Protein AF-A0A431HK26-F1 (afdb_monomer)

Mean predicted 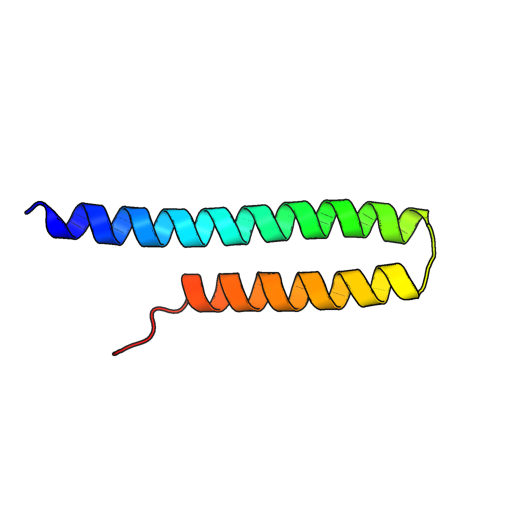aligned error: 9.4 Å

Nearest PDB structures (foldseek):
  5j0j-assembly1_C  TM=8.715E-01  e=5.392E+00  synthetic construct
  5j0j-assembly1_A  TM=8.801E-01  e=5.748E+00  synthetic construct
  5j10-assembly1_A  TM=7.312E-01  e=6.963E+00  synthetic construct

Sequence (64 aa):
MAQSKATKNERIFKAVQGVAGLTLSWFLFIRAVDTGSLQQYGLLILILIISVNRLFRAAVPKKK

Secondary structure (DSSP, 8-state):
--HHHHHHHHHHHHHHHHHHHHHHHHHHHHHHHHH--HHHHHHHHHHHHHHHHHHHHHHS----

Structure (mmCIF, N/CA/C/O backbone):
data_AF-A0A431HK26-F1
#
_ent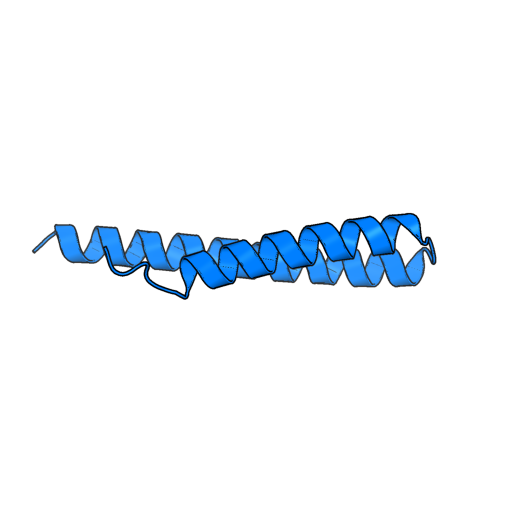ry.id   AF-A0A431HK26-F1
#
loop_
_atom_site.group_PDB
_atom_site.id
_atom_site.type_symbol
_atom_site.label_atom_id
_atom_site.label_alt_id
_atom_site.label_comp_id
_atom_site.label_asym_id
_atom_site.label_entity_id
_atom_site.label_seq_id
_atom_site.pdbx_PDB_ins_code
_atom_site.Cartn_x
_atom_site.Cartn_y
_atom_site.Cartn_z
_atom_site.occupancy
_atom_site.B_iso_or_equiv
_atom_site.auth_seq_id
_atom_site.auth_comp_id
_atom_site.auth_asym_id
_atom_site.auth_atom_id
_atom_site.pdbx_PDB_model_num
ATOM 1 N N . MET A 1 1 ? -22.397 7.324 27.364 1.00 43.72 1 MET A N 1
ATOM 2 C CA . MET A 1 1 ? -22.474 6.631 26.050 1.00 43.72 1 MET A CA 1
ATOM 3 C C . MET A 1 1 ? -21.623 7.272 24.930 1.00 43.72 1 MET A C 1
ATOM 5 O O . MET A 1 1 ? -21.679 6.796 23.804 1.00 43.72 1 MET A O 1
ATOM 9 N N . ALA A 1 2 ? -20.779 8.285 25.195 1.00 45.75 2 ALA A N 1
ATOM 10 C CA . ALA A 1 2 ? -19.997 8.972 24.150 1.00 45.75 2 ALA A CA 1
ATOM 11 C C . ALA A 1 2 ? -18.653 8.300 23.774 1.00 45.75 2 ALA A C 1
ATOM 13 O O . ALA A 1 2 ? -18.193 8.452 22.645 1.00 45.75 2 ALA A O 1
ATOM 14 N N . GLN A 1 3 ? -18.038 7.510 24.666 1.00 48.78 3 GLN A N 1
ATOM 15 C CA . GLN A 1 3 ? -16.713 6.913 24.409 1.00 48.78 3 GLN A CA 1
ATOM 16 C C . GLN A 1 3 ? -16.717 5.803 23.342 1.00 48.78 3 GLN A C 1
ATOM 18 O O . GLN A 1 3 ? -15.744 5.661 22.610 1.00 48.78 3 GLN A O 1
ATOM 23 N N . SER A 1 4 ? -17.822 5.062 23.181 1.00 53.44 4 SER A N 1
ATOM 24 C CA . SER A 1 4 ? -17.906 3.948 22.219 1.00 53.44 4 SER A CA 1
ATOM 25 C C . SER A 1 4 ? -17.838 4.405 20.749 1.00 53.44 4 SER A C 1
ATOM 27 O O . SER A 1 4 ? -17.255 3.716 19.909 1.00 53.44 4 SER A O 1
ATOM 29 N N . LYS A 1 5 ? -18.363 5.599 20.426 1.00 53.69 5 LYS A N 1
ATOM 30 C CA . LYS A 1 5 ? -18.294 6.153 19.061 1.00 53.69 5 LYS A CA 1
ATOM 31 C C . LYS A 1 5 ? -16.882 6.618 18.691 1.00 53.69 5 LYS A C 1
ATOM 33 O O . LYS A 1 5 ? -16.458 6.395 17.560 1.00 53.69 5 LYS A O 1
ATOM 38 N N . ALA A 1 6 ? -16.142 7.193 19.642 1.00 56.19 6 ALA A N 1
ATOM 39 C CA . ALA A 1 6 ? -14.769 7.649 19.420 1.00 56.19 6 ALA A CA 1
ATOM 40 C C . ALA A 1 6 ? -13.836 6.481 19.049 1.00 56.19 6 ALA A C 1
ATOM 42 O O . ALA A 1 6 ? -13.115 6.558 18.057 1.00 56.19 6 ALA A O 1
ATOM 43 N N . THR A 1 7 ? -13.934 5.350 19.756 1.00 60.78 7 THR A N 1
ATOM 44 C CA . THR A 1 7 ? -13.120 4.153 19.472 1.00 60.78 7 THR A CA 1
ATOM 45 C C . THR A 1 7 ? -13.488 3.487 18.140 1.00 60.78 7 THR A C 1
ATOM 47 O O . THR A 1 7 ? -12.627 2.919 17.466 1.00 60.78 7 THR A O 1
ATOM 50 N N . LYS A 1 8 ? -14.765 3.558 17.731 1.00 63.44 8 LYS A N 1
ATOM 51 C CA . LYS A 1 8 ? -15.230 3.034 16.436 1.00 63.44 8 LYS A CA 1
ATOM 52 C C . LYS A 1 8 ? -14.688 3.869 15.271 1.00 63.44 8 LYS A C 1
ATOM 54 O O . LYS A 1 8 ? -14.173 3.295 14.314 1.00 63.44 8 LYS A O 1
ATOM 59 N N . ASN A 1 9 ? -14.726 5.197 15.386 1.00 71.25 9 ASN A N 1
ATOM 60 C CA . ASN A 1 9 ? -14.177 6.107 14.377 1.00 71.25 9 ASN A CA 1
ATOM 61 C C . ASN A 1 9 ? -12.658 5.961 14.233 1.00 71.25 9 ASN A C 1
ATOM 63 O O . ASN A 1 9 ? -12.153 5.964 13.117 1.00 71.25 9 ASN A O 1
ATOM 67 N N . GLU A 1 10 ? -11.930 5.750 15.331 1.00 72.94 10 GLU A N 1
ATOM 68 C CA . GLU A 1 10 ? -10.477 5.556 15.293 1.00 72.94 10 GLU A CA 1
ATOM 69 C C . GLU A 1 10 ? -10.070 4.259 14.567 1.00 72.94 10 GLU A C 1
ATOM 71 O O . GLU A 1 10 ? -9.087 4.231 13.824 1.00 72.94 10 GLU A O 1
ATOM 76 N N . ARG A 1 11 ? -10.846 3.178 14.739 1.00 70.00 11 ARG A N 1
ATOM 77 C CA . ARG A 1 11 ? -10.650 1.919 13.998 1.00 70.00 11 ARG A CA 1
ATOM 78 C C . ARG A 1 11 ? -10.967 2.072 12.516 1.00 70.00 11 ARG A C 1
ATOM 80 O O . ARG A 1 11 ? -10.192 1.600 11.691 1.00 70.00 11 ARG A O 1
ATOM 87 N N . ILE A 1 12 ? -12.068 2.747 12.186 1.00 77.56 12 ILE A N 1
ATOM 88 C CA . ILE A 1 12 ? -12.447 3.026 10.795 1.00 77.56 12 ILE A CA 1
ATOM 89 C C . ILE A 1 12 ? -11.374 3.884 10.126 1.00 77.56 12 ILE A C 1
ATOM 91 O O . ILE A 1 12 ? -10.937 3.551 9.033 1.00 77.56 12 ILE A O 1
ATOM 95 N N . PHE A 1 13 ? -10.879 4.925 10.798 1.00 78.94 13 PHE A N 1
ATOM 96 C CA . PHE A 1 13 ? -9.817 5.776 10.269 1.00 78.94 13 PHE A CA 1
ATOM 97 C C . PHE A 1 13 ? -8.541 4.978 9.973 1.00 78.94 13 PHE A C 1
ATOM 99 O O . PHE A 1 13 ? -7.994 5.085 8.880 1.00 78.94 13 PHE A O 1
ATOM 106 N N . LYS A 1 14 ? -8.110 4.100 10.890 1.00 75.00 14 LYS A N 1
ATOM 107 C CA . LYS A 1 14 ? -6.953 3.210 10.670 1.00 75.00 14 LYS A CA 1
ATOM 108 C C . LYS A 1 14 ? -7.180 2.225 9.519 1.00 75.00 14 LYS A C 1
ATOM 110 O O . LYS A 1 14 ? -6.260 1.988 8.739 1.00 75.00 14 LYS A O 1
ATOM 115 N N . ALA A 1 15 ? -8.390 1.680 9.387 1.00 75.56 15 ALA A N 1
ATOM 116 C CA . ALA A 1 15 ? -8.751 0.801 8.278 1.00 75.56 15 ALA A CA 1
ATOM 117 C C . ALA A 1 15 ? -8.729 1.546 6.933 1.00 75.56 15 ALA A C 1
ATOM 119 O O . ALA A 1 15 ? -8.097 1.078 5.991 1.00 75.56 15 ALA A O 1
ATOM 120 N N . VAL A 1 16 ? -9.329 2.738 6.865 1.00 82.75 16 VAL A N 1
ATOM 121 C CA . VAL A 1 16 ? -9.319 3.607 5.676 1.00 82.75 16 VAL A CA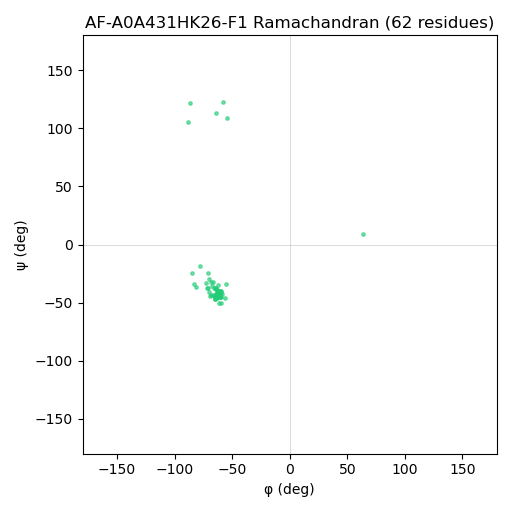 1
ATOM 122 C C . VAL A 1 16 ? -7.891 3.987 5.292 1.00 82.75 16 VAL A C 1
ATOM 124 O O . VAL A 1 16 ? -7.541 3.940 4.118 1.00 82.75 16 VAL A O 1
ATOM 127 N N . GLN A 1 17 ? -7.034 4.287 6.269 1.00 79.50 17 GLN A N 1
ATOM 128 C CA . GLN A 1 17 ? -5.630 4.610 6.022 1.00 79.50 17 GLN A CA 1
ATOM 129 C C . GLN A 1 17 ? -4.853 3.418 5.437 1.00 79.50 17 GLN A C 1
ATOM 131 O O . GLN A 1 17 ? -4.012 3.601 4.559 1.00 79.50 17 GLN A O 1
ATOM 136 N N . GLY A 1 18 ? -5.145 2.195 5.891 1.00 77.50 18 GLY A N 1
ATOM 137 C CA . GLY A 1 18 ? -4.561 0.977 5.330 1.00 77.50 18 GLY A CA 1
ATOM 138 C C . GLY A 1 18 ? -5.068 0.663 3.919 1.00 77.50 18 GLY A C 1
ATOM 139 O O . GLY A 1 18 ? -4.269 0.315 3.053 1.00 77.50 18 GLY A O 1
ATOM 140 N N . VAL A 1 19 ? -6.366 0.855 3.657 1.00 82.94 19 VAL A N 1
ATOM 141 C CA . VAL A 1 19 ? -6.952 0.702 2.313 1.00 82.94 19 VAL A CA 1
ATOM 142 C C . VAL A 1 19 ? -6.367 1.732 1.345 1.00 82.94 19 VAL A C 1
ATOM 144 O O . VAL A 1 19 ? -5.947 1.367 0.254 1.00 82.94 19 VAL A O 1
ATOM 147 N N . ALA A 1 20 ? -6.241 2.996 1.756 1.00 82.75 20 ALA A N 1
ATOM 148 C CA . ALA A 1 20 ? -5.600 4.033 0.947 1.00 82.75 20 ALA A CA 1
ATOM 149 C C . ALA A 1 20 ? -4.132 3.693 0.623 1.00 82.75 20 ALA A C 1
ATOM 151 O O . ALA A 1 20 ? -3.687 3.891 -0.507 1.00 82.75 20 ALA A O 1
ATOM 152 N N . GLY A 1 21 ? -3.394 3.130 1.588 1.00 82.62 21 GLY A N 1
ATOM 153 C CA . GLY A 1 21 ? -2.030 2.637 1.378 1.00 82.62 21 GLY A CA 1
ATOM 154 C C . GLY A 1 21 ? -1.949 1.496 0.359 1.00 82.62 21 GLY A C 1
ATOM 155 O O . GLY A 1 21 ? -1.053 1.493 -0.485 1.00 82.62 21 GLY A O 1
ATOM 156 N N . LEU A 1 22 ? -2.911 0.567 0.373 1.00 82.19 22 LEU A N 1
ATOM 157 C CA . LEU A 1 22 ? -3.014 -0.496 -0.632 1.00 82.19 22 LEU A CA 1
ATOM 158 C C . LEU A 1 22 ? -3.316 0.056 -2.028 1.00 82.19 22 LEU A C 1
ATOM 160 O O . LEU A 1 22 ? -2.654 -0.339 -2.984 1.00 82.19 22 LEU A O 1
ATOM 164 N N . THR A 1 23 ? -4.245 1.006 -2.152 1.00 85.94 23 THR A N 1
ATOM 165 C CA . THR A 1 23 ? -4.566 1.644 -3.439 1.00 85.94 23 THR A CA 1
ATOM 166 C C . THR A 1 23 ? -3.362 2.386 -4.024 1.00 85.94 23 THR A C 1
ATOM 168 O O . THR A 1 23 ? -3.074 2.260 -5.213 1.00 85.94 23 THR A O 1
ATOM 171 N N . LEU A 1 24 ? -2.611 3.120 -3.195 1.00 83.50 24 LEU A N 1
ATOM 172 C CA . LEU A 1 24 ? -1.364 3.771 -3.613 1.00 83.50 24 LEU A CA 1
ATOM 173 C C . LEU A 1 24 ? -0.294 2.753 -4.021 1.00 83.50 24 LEU A C 1
ATOM 175 O O . LEU A 1 24 ? 0.367 2.939 -5.040 1.00 83.50 24 LEU A O 1
ATOM 179 N N . SER A 1 25 ? -0.155 1.663 -3.261 1.00 79.38 25 SER A N 1
ATOM 180 C CA . SER A 1 25 ? 0.769 0.572 -3.596 1.00 79.38 25 SER A CA 1
ATOM 181 C C . SER A 1 25 ? 0.419 -0.057 -4.945 1.00 79.38 25 SER A C 1
ATOM 183 O O . SER A 1 25 ? 1.312 -0.328 -5.737 1.00 79.38 25 SER A O 1
ATOM 185 N N . TRP A 1 26 ? -0.871 -0.229 -5.243 1.00 81.56 26 TRP A N 1
ATOM 186 C CA . TRP A 1 26 ? -1.348 -0.747 -6.526 1.00 81.56 26 TRP A CA 1
ATOM 187 C C . TRP A 1 26 ? -1.017 0.187 -7.698 1.00 81.56 26 TRP A C 1
ATOM 189 O O . TRP A 1 26 ? -0.518 -0.259 -8.727 1.00 81.56 26 TRP A O 1
ATOM 199 N N . PHE A 1 27 ? -1.221 1.498 -7.542 1.00 84.25 27 PHE A N 1
ATOM 200 C CA . PHE A 1 27 ? -0.848 2.472 -8.575 1.00 84.25 27 PHE A CA 1
ATOM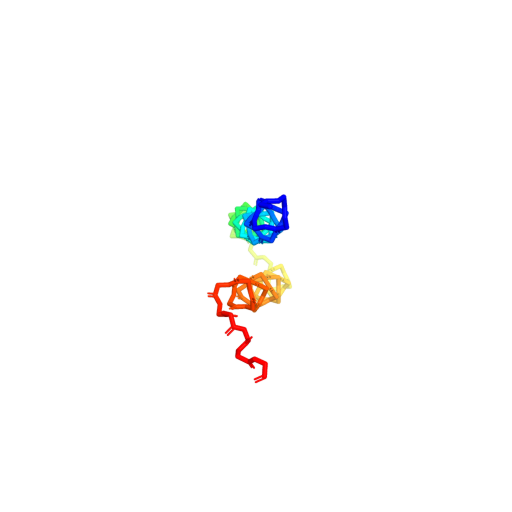 201 C C . PHE A 1 27 ? 0.660 2.511 -8.825 1.00 84.25 27 PHE A C 1
ATOM 203 O O . PHE A 1 27 ? 1.103 2.529 -9.974 1.00 84.25 27 PHE A O 1
ATOM 210 N N . LEU A 1 28 ? 1.455 2.496 -7.753 1.00 82.06 28 LEU A N 1
ATOM 211 C CA . LEU A 1 28 ? 2.908 2.409 -7.856 1.00 82.06 28 LEU A CA 1
ATOM 212 C C . LEU A 1 28 ? 3.334 1.097 -8.522 1.00 82.06 28 LEU A C 1
ATOM 214 O O . LEU A 1 28 ? 4.283 1.116 -9.298 1.00 82.06 28 LEU A O 1
ATOM 218 N N . PHE A 1 29 ? 2.611 -0.003 -8.279 1.00 80.44 29 PHE A N 1
ATOM 219 C CA . PHE A 1 29 ? 2.863 -1.305 -8.894 1.00 80.44 29 PHE A CA 1
ATOM 220 C C . PHE A 1 29 ? 2.712 -1.244 -10.405 1.00 80.44 29 PHE A C 1
ATOM 222 O O . PHE A 1 29 ? 3.646 -1.603 -11.114 1.00 80.44 29 PHE A O 1
ATOM 229 N N . ILE A 1 30 ? 1.596 -0.700 -10.896 1.00 80.44 30 ILE A N 1
ATOM 230 C CA . ILE A 1 30 ? 1.375 -0.509 -12.336 1.00 80.44 30 ILE A CA 1
ATOM 231 C C . ILE A 1 30 ? 2.508 0.331 -12.941 1.00 80.44 30 ILE A C 1
ATOM 233 O O . ILE A 1 30 ? 3.088 -0.050 -13.952 1.00 80.44 30 ILE A O 1
ATOM 237 N N . ARG A 1 31 ? 2.886 1.434 -12.283 1.00 78.19 31 ARG A N 1
ATOM 238 C CA . ARG A 1 31 ? 3.990 2.299 -12.728 1.00 78.19 31 ARG A CA 1
ATOM 239 C C . ARG A 1 31 ? 5.340 1.582 -12.760 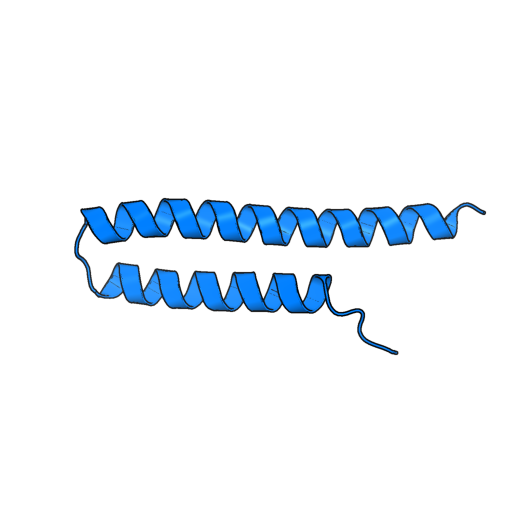1.00 78.19 31 ARG A C 1
ATOM 241 O O . ARG A 1 31 ? 6.120 1.812 -13.679 1.00 78.19 31 ARG A O 1
ATOM 248 N N . ALA A 1 32 ? 5.635 0.735 -11.781 1.00 76.56 32 ALA A N 1
ATOM 249 C CA . ALA A 1 32 ? 6.891 -0.009 -11.759 1.00 76.56 32 ALA A CA 1
ATOM 250 C C . ALA A 1 32 ? 6.943 -1.121 -12.800 1.00 76.56 32 ALA A C 1
ATOM 252 O O . ALA A 1 32 ? 8.010 -1.374 -13.357 1.00 76.56 32 ALA A O 1
ATOM 253 N N . VAL A 1 33 ? 5.795 -1.740 -13.089 1.00 76.25 33 VAL A N 1
ATOM 254 C CA . VAL A 1 33 ? 5.659 -2.688 -14.196 1.00 76.25 33 VAL A CA 1
ATOM 255 C C . VAL A 1 33 ? 5.964 -2.009 -15.525 1.00 76.25 33 VAL A C 1
ATOM 257 O O . VAL A 1 33 ? 6.744 -2.547 -16.303 1.00 76.25 33 VAL A O 1
ATOM 260 N N . ASP A 1 34 ? 5.445 -0.799 -15.728 1.00 79.56 34 ASP A N 1
ATOM 261 C CA . ASP A 1 34 ? 5.698 0.014 -16.923 1.00 79.56 34 ASP A CA 1
ATOM 262 C C . ASP A 1 34 ? 7.181 0.417 -17.053 1.00 79.56 34 ASP A C 1
ATOM 264 O O . ASP A 1 34 ? 7.791 0.315 -18.112 1.00 79.56 34 ASP A O 1
ATOM 268 N N . THR A 1 35 ? 7.812 0.810 -15.940 1.00 80.75 35 THR A N 1
ATOM 269 C CA . THR A 1 35 ? 9.211 1.275 -15.952 1.00 80.75 35 THR A CA 1
ATOM 270 C C . THR A 1 35 ? 10.228 0.121 -16.026 1.00 80.75 35 THR A C 1
ATOM 272 O O . THR A 1 35 ? 11.400 0.354 -16.316 1.00 80.75 35 THR A O 1
ATOM 275 N N . GLY A 1 36 ? 9.832 -1.117 -15.705 1.00 74.38 36 GLY A N 1
ATOM 276 C CA . GLY A 1 36 ? 10.6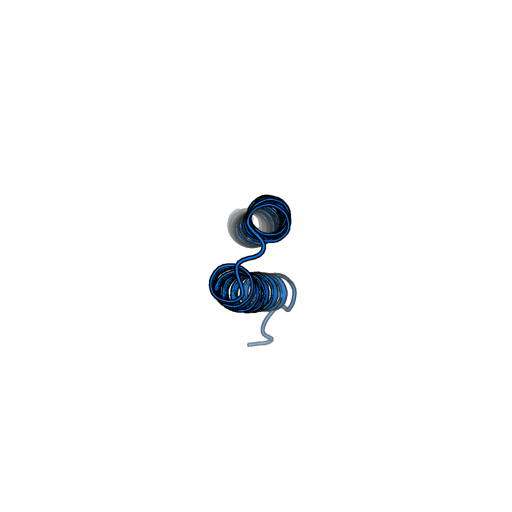93 -2.308 -15.762 1.00 74.38 36 GLY A CA 1
ATOM 277 C C . GLY A 1 36 ? 11.894 -2.309 -14.799 1.00 74.38 36 GLY A C 1
ATOM 278 O O . GLY A 1 36 ? 12.762 -3.175 -14.894 1.00 74.38 36 GLY A O 1
ATOM 279 N N . SER A 1 37 ? 11.976 -1.356 -13.864 1.00 77.88 37 SER A N 1
ATOM 280 C CA . SER A 1 37 ? 13.142 -1.170 -12.993 1.00 77.88 37 SER A CA 1
ATOM 281 C C . SER A 1 37 ? 13.076 -2.038 -11.736 1.00 77.88 37 SER A C 1
ATOM 283 O O . SER A 1 37 ? 12.180 -1.887 -10.902 1.00 77.88 37 SER A O 1
ATOM 285 N N . LEU A 1 38 ? 14.088 -2.891 -11.539 1.00 78.88 38 LEU A N 1
ATOM 286 C CA . LEU A 1 38 ? 14.219 -3.775 -10.371 1.00 78.88 38 LEU A CA 1
ATOM 287 C C . LEU A 1 38 ? 14.168 -3.010 -9.032 1.00 78.88 38 LEU A C 1
ATOM 289 O O . LEU A 1 38 ? 13.611 -3.498 -8.049 1.00 78.88 38 LEU A O 1
ATOM 293 N N . GLN A 1 39 ? 14.701 -1.785 -8.991 1.00 80.44 39 GLN A N 1
ATOM 294 C CA . GLN A 1 39 ? 14.683 -0.94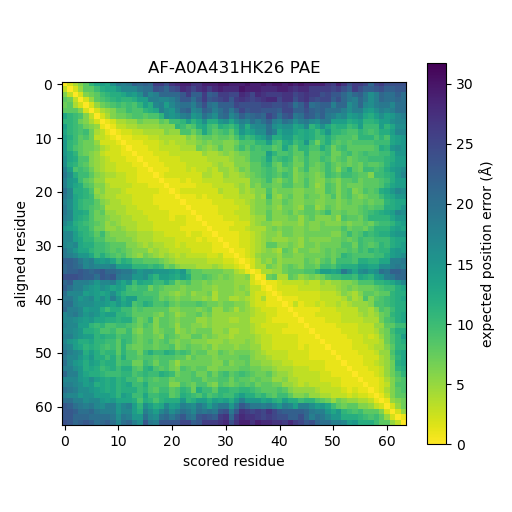2 -7.790 1.00 80.44 39 GLN A CA 1
ATOM 295 C C . GLN A 1 39 ? 13.269 -0.482 -7.422 1.00 80.44 39 GLN A C 1
ATOM 297 O O . GLN A 1 39 ? 12.936 -0.410 -6.240 1.00 80.44 39 GLN A O 1
ATOM 302 N N . GLN A 1 40 ? 12.419 -0.208 -8.415 1.00 76.88 40 GLN A N 1
ATOM 303 C CA . GLN A 1 40 ? 11.033 0.180 -8.162 1.00 76.88 40 GLN A CA 1
ATOM 304 C C . GLN A 1 40 ? 10.208 -0.999 -7.648 1.00 76.88 40 GLN A C 1
ATOM 306 O O . GLN A 1 40 ? 9.420 -0.819 -6.722 1.00 76.88 40 GLN A O 1
ATOM 311 N N . TYR A 1 41 ? 10.451 -2.210 -8.158 1.00 78.00 41 TYR A N 1
ATOM 312 C CA . TYR A 1 41 ? 9.875 -3.432 -7.593 1.00 78.00 41 TYR A CA 1
ATOM 313 C C . TYR A 1 41 ? 10.311 -3.659 -6.140 1.00 78.00 41 TYR A C 1
ATOM 315 O O . TYR A 1 41 ? 9.477 -3.971 -5.291 1.00 78.00 41 TYR A O 1
ATOM 323 N N . GLY A 1 42 ? 11.591 -3.438 -5.822 1.00 80.12 42 GLY A N 1
ATOM 324 C CA . GLY A 1 42 ? 12.091 -3.511 -4.446 1.00 80.12 42 GLY A CA 1
ATOM 325 C C . GLY A 1 42 ? 11.410 -2.503 -3.514 1.00 80.12 42 GLY A C 1
ATOM 326 O O . GLY A 1 42 ? 10.960 -2.865 -2.425 1.00 80.12 42 GLY A O 1
ATOM 327 N N . LEU A 1 43 ? 11.262 -1.252 -3.962 1.00 82.75 43 LEU A N 1
ATOM 328 C CA . LEU A 1 43 ? 10.563 -0.205 -3.213 1.00 82.75 43 LEU A CA 1
ATOM 329 C C . LEU A 1 43 ? 9.082 -0.557 -2.996 1.00 82.75 43 LEU A C 1
ATOM 331 O O . LEU A 1 43 ? 8.543 -0.363 -1.908 1.00 82.75 43 LEU A O 1
ATOM 335 N N . LEU A 1 44 ? 8.435 -1.125 -4.013 1.00 81.38 44 LEU A N 1
ATOM 336 C CA . LEU A 1 44 ? 7.051 -1.581 -3.954 1.00 81.38 44 LEU A CA 1
ATOM 337 C C . LEU A 1 44 ? 6.823 -2.688 -2.949 1.00 81.38 44 LEU A C 1
ATOM 339 O O . LEU A 1 44 ? 5.876 -2.604 -2.177 1.00 81.38 44 LEU A O 1
ATOM 343 N N . ILE A 1 45 ? 7.684 -3.703 -2.941 1.00 82.06 45 ILE A N 1
ATOM 344 C CA . ILE A 1 45 ? 7.601 -4.805 -1.981 1.00 82.06 45 ILE A CA 1
ATOM 345 C C . ILE A 1 45 ? 7.692 -4.253 -0.554 1.00 82.06 45 ILE A C 1
ATOM 347 O O . ILE A 1 45 ? 6.891 -4.620 0.303 1.00 82.06 45 ILE A O 1
ATOM 351 N N . LEU A 1 46 ? 8.598 -3.304 -0.309 1.00 84.06 46 LEU A N 1
ATOM 352 C CA . LEU A 1 46 ? 8.728 -2.614 0.976 1.00 84.06 46 LEU A CA 1
ATOM 353 C C . LEU A 1 46 ? 7.448 -1.864 1.372 1.00 84.06 46 LEU A C 1
ATOM 355 O O . LEU A 1 46 ? 6.939 -2.042 2.482 1.00 84.06 46 LEU A O 1
ATOM 359 N N . ILE A 1 47 ? 6.899 -1.056 0.463 1.00 81.81 47 ILE A N 1
ATOM 360 C CA . ILE A 1 47 ? 5.664 -0.293 0.693 1.00 81.81 47 ILE A CA 1
ATOM 361 C C . ILE A 1 47 ? 4.475 -1.237 0.924 1.00 81.81 47 ILE A C 1
ATOM 363 O O . ILE A 1 47 ? 3.654 -0.989 1.813 1.00 81.81 47 ILE A O 1
ATOM 367 N N . LEU A 1 48 ? 4.402 -2.339 0.178 1.00 80.75 48 LEU A N 1
ATOM 368 C CA . LEU A 1 48 ? 3.356 -3.346 0.294 1.00 80.75 48 LEU A CA 1
ATOM 369 C C . LEU A 1 48 ? 3.422 -4.042 1.659 1.00 80.75 48 LEU A C 1
ATOM 371 O O . LEU A 1 48 ? 2.411 -4.108 2.353 1.00 80.75 48 LEU A O 1
ATOM 375 N N . ILE A 1 49 ? 4.609 -4.471 2.100 1.00 84.81 49 ILE A N 1
ATOM 376 C CA . ILE A 1 49 ? 4.812 -5.085 3.421 1.00 84.81 49 ILE A CA 1
ATOM 377 C C . ILE A 1 49 ? 4.420 -4.110 4.537 1.00 84.81 49 ILE A C 1
ATOM 379 O O . ILE A 1 49 ? 3.703 -4.494 5.460 1.00 84.81 49 ILE A O 1
ATOM 383 N N . ILE A 1 50 ? 4.830 -2.839 4.459 1.00 82.12 50 ILE A N 1
ATOM 384 C CA . ILE A 1 50 ? 4.459 -1.817 5.452 1.00 82.12 50 ILE A CA 1
ATOM 385 C C . ILE A 1 50 ? 2.940 -1.600 5.475 1.00 82.12 50 ILE A C 1
ATOM 387 O O . ILE A 1 50 ? 2.349 -1.519 6.556 1.00 82.12 50 ILE A O 1
ATOM 391 N N . SER A 1 51 ? 2.304 -1.523 4.306 1.00 75.25 51 SER A N 1
ATOM 392 C CA . SER A 1 51 ? 0.857 -1.321 4.173 1.00 75.25 51 SER A CA 1
ATOM 393 C C . SER A 1 51 ? 0.075 -2.505 4.730 1.00 75.25 51 SER A C 1
ATOM 395 O O . SER A 1 51 ? -0.830 -2.310 5.540 1.00 75.25 51 SER A O 1
ATOM 397 N N . VAL A 1 52 ? 0.475 -3.732 4.387 1.00 80.88 52 VAL A N 1
ATOM 398 C CA . VAL A 1 52 ? -0.114 -4.965 4.923 1.00 80.88 52 VAL A CA 1
ATOM 399 C C . VAL A 1 52 ? 0.091 -5.043 6.431 1.00 80.88 52 VAL A C 1
ATOM 401 O O . VAL A 1 52 ? -0.867 -5.298 7.149 1.00 80.88 52 VAL A O 1
ATOM 404 N N . ASN A 1 53 ? 1.284 -4.743 6.946 1.00 83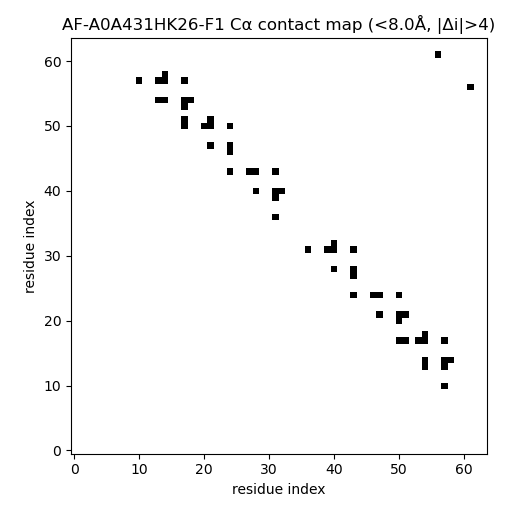.19 53 ASN A N 1
ATOM 405 C CA . ASN A 1 53 ? 1.558 -4.779 8.383 1.00 83.19 53 ASN A CA 1
ATOM 406 C C . ASN A 1 53 ? 0.722 -3.738 9.154 1.00 83.19 53 ASN A C 1
ATOM 408 O O . ASN A 1 53 ? 0.206 -4.013 10.240 1.00 83.19 53 ASN A O 1
ATOM 412 N N . ARG A 1 54 ? 0.512 -2.544 8.579 1.00 74.00 54 ARG A N 1
ATOM 413 C CA . ARG A 1 54 ? -0.407 -1.534 9.131 1.00 74.00 54 ARG A CA 1
ATOM 414 C C . ARG A 1 54 ? -1.861 -1.989 9.085 1.00 74.00 54 ARG A C 1
ATOM 416 O O . ARG A 1 54 ? -2.560 -1.816 10.081 1.00 74.00 54 ARG A O 1
ATOM 423 N N . LEU A 1 55 ? -2.299 -2.591 7.980 1.00 72.94 55 LEU A N 1
ATOM 424 C CA . LEU A 1 55 ? -3.651 -3.124 7.835 1.00 72.94 55 LEU A CA 1
ATOM 425 C C . LEU A 1 55 ? -3.896 -4.260 8.833 1.00 72.94 55 LEU A C 1
ATOM 427 O O . LEU A 1 55 ? -4.903 -4.251 9.527 1.00 72.94 55 LEU A O 1
ATOM 431 N N . PHE A 1 56 ? -2.940 -5.177 8.984 1.00 78.56 56 PHE A N 1
ATOM 432 C CA . PHE A 1 56 ? -3.001 -6.285 9.933 1.00 78.56 56 PHE A CA 1
ATOM 433 C C . PHE A 1 56 ? -3.058 -5.773 11.371 1.00 78.56 56 PHE A C 1
ATOM 435 O O . PHE A 1 56 ? -3.856 -6.242 12.168 1.00 78.56 56 PHE A O 1
ATOM 442 N N . ARG A 1 57 ? -2.285 -4.738 11.710 1.00 72.50 57 ARG A N 1
ATOM 443 C CA . ARG A 1 57 ? -2.321 -4.106 13.036 1.00 72.50 57 ARG A CA 1
ATOM 444 C C . ARG A 1 57 ? -3.598 -3.292 13.291 1.00 72.50 57 ARG A C 1
ATOM 446 O O . ARG A 1 57 ? -3.957 -3.086 14.448 1.00 72.50 57 ARG A O 1
ATOM 453 N N . ALA A 1 58 ? -4.265 -2.814 12.242 1.00 68.12 58 ALA A N 1
ATOM 454 C CA . ALA A 1 58 ? -5.570 -2.162 12.330 1.00 68.12 58 ALA A CA 1
ATOM 455 C C . ALA A 1 58 ? -6.726 -3.178 12.415 1.00 68.12 58 ALA A C 1
ATOM 457 O O . ALA A 1 58 ? -7.694 -2.941 13.137 1.00 68.12 58 ALA A O 1
ATOM 458 N N . ALA A 1 59 ? -6.610 -4.300 11.700 1.00 64.88 59 ALA A N 1
ATOM 459 C CA . ALA A 1 59 ? -7.610 -5.360 11.605 1.00 64.88 59 ALA A CA 1
ATOM 460 C C . ALA A 1 59 ? -7.539 -6.351 12.772 1.00 64.88 59 ALA A C 1
ATOM 462 O O . ALA A 1 59 ? -8.576 -6.829 13.224 1.00 64.88 59 ALA A O 1
ATOM 463 N N . VAL A 1 60 ? -6.342 -6.633 13.292 1.00 69.69 60 VAL A N 1
ATOM 464 C CA . VAL A 1 60 ? -6.137 -7.465 14.477 1.00 69.69 60 VAL A CA 1
ATOM 465 C C . VAL A 1 60 ? -6.203 -6.565 15.708 1.00 69.69 60 VAL A C 1
ATOM 467 O O . VAL A 1 60 ? -5.261 -5.811 15.978 1.00 69.69 60 VAL A O 1
ATOM 470 N N . PRO A 1 61 ? -7.297 -6.614 16.489 1.00 58.53 61 PRO A N 1
ATOM 471 C CA . PRO A 1 61 ? -7.330 -5.932 17.765 1.00 58.53 61 PRO A CA 1
ATOM 472 C C . PRO A 1 61 ? -6.272 -6.587 18.651 1.00 58.53 61 PRO A C 1
ATOM 474 O O . PRO A 1 61 ? -6.405 -7.754 19.016 1.00 58.53 61 PRO A O 1
ATOM 477 N N . LYS A 1 62 ? -5.211 -5.849 19.002 1.00 55.19 62 LYS A N 1
ATOM 478 C CA . LYS A 1 62 ? -4.316 -6.279 20.079 1.00 55.19 62 LYS A CA 1
ATOM 479 C C . LYS A 1 62 ? -5.189 -6.514 21.314 1.00 55.19 62 LYS A C 1
ATOM 481 O O . LYS A 1 62 ? -5.736 -5.553 21.860 1.00 55.19 62 LYS A O 1
ATOM 486 N N . LYS A 1 63 ? -5.370 -7.779 21.712 1.00 49.78 63 LYS A N 1
ATOM 487 C CA . LYS A 1 63 ? -5.814 -8.087 23.072 1.00 49.78 63 LYS A CA 1
ATOM 488 C C . LYS A 1 63 ? -4.769 -7.455 23.991 1.00 49.78 63 LYS A C 1
ATOM 490 O O . LYS A 1 63 ? -3.575 -7.656 23.776 1.00 49.78 63 LYS A O 1
ATOM 495 N N . LYS A 1 64 ? -5.263 -6.572 24.859 1.00 50.12 64 LYS A N 1
ATOM 496 C CA . LYS A 1 64 ? -4.500 -5.914 25.918 1.00 50.12 64 LYS A CA 1
ATOM 497 C C . LYS A 1 64 ? -3.748 -6.949 26.742 1.00 50.12 64 LYS A C 1
ATOM 499 O O . LYS A 1 64 ? -4.351 -8.022 26.966 1.00 50.12 64 LYS A O 1
#

Foldseek 3Di:
DPPVVVVVVVLVVLQVVLVVLVVVLVVLVVVCVVVVDPVSVVVSVVSNVV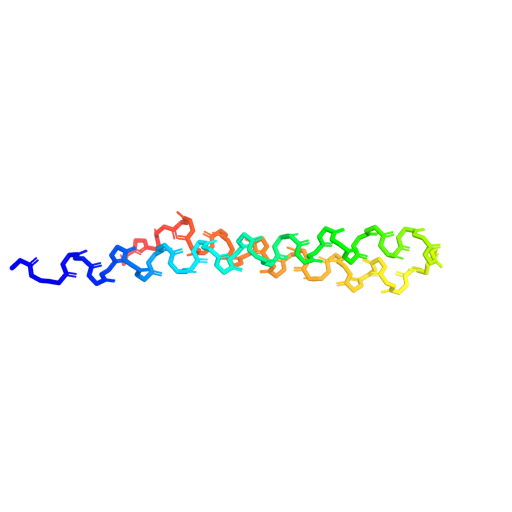SVVSNCPSVDPPPD

pLDDT: mean 73.85, std 10.98, range [43.72, 85.94]

Solvent-accessible surface area (backbone atoms only — not comparable to full-atom values): 3544 Å² total; per-residue (Å²): 131,70,68,66,58,55,59,51,51,54,46,48,51,43,42,51,53,22,50,52,42,47,55,51,44,51,54,50,47,56,52,27,65,75,66,66,42,69,67,48,51,53,52,45,53,52,51,44,52,52,26,50,53,48,31,48,61,47,71,46,76,77,79,128

Radius of gyration: 15.45 Å; Cα contacts (8 Å, |Δi|>4): 29; chains: 1; bounding box: 37×17×43 Å